Protein AF-A0ABD5QTB0-F1 (afdb_monomer_lite)

Foldseek 3Di:
DPVVVLVVLLLVLLCVVDNAQEEALELVSVLVQLVLQPPVQSLQKEKEWEPVSLVVHLVVLDDDDDPPPPDPDPPDDAPFDFSQSSCVSNPVSHTYTYHHDPDGWMKIFRPVQADPNSHRNDSSGIHIYDHDDDPD

Sequence (136 aa):
MSLFEDVVEAHYQAATYRDHVSGPCEVDTLVEALQEVTPQHRDDAVVILDRQSAATISEHLGDDVHVTVETPHALREHVYLVPKRIEQALGGETMVLTEGSQTRFGLVMDPSCVTYANEVIDPAGVVGISWVVDDE

Radius of gyration: 14.45 Å; chains: 1; bounding box: 35×36×38 Å

Structure (mmCIF, N/CA/C/O backbone):
data_AF-A0ABD5QTB0-F1
#
_entry.id   AF-A0ABD5QTB0-F1
#
loop_
_atom_site.group_PDB
_atom_site.id
_atom_site.type_symbol
_atom_site.label_atom_id
_atom_site.label_alt_id
_atom_site.label_comp_id
_atom_site.label_asym_id
_atom_site.label_entity_id
_atom_site.label_seq_id
_atom_site.pdbx_PDB_ins_code
_atom_site.Cartn_x
_atom_site.Cartn_y
_atom_site.Cartn_z
_atom_site.occupancy
_atom_site.B_iso_or_equiv
_atom_site.auth_seq_id
_atom_site.auth_comp_id
_atom_site.auth_asym_id
_atom_site.auth_atom_id
_atom_site.pdbx_PDB_model_num
ATOM 1 N N . MET A 1 1 ? 21.640 -3.170 6.666 1.00 48.22 1 MET A N 1
ATOM 2 C CA . MET A 1 1 ? 20.435 -2.537 6.122 1.00 48.22 1 MET A CA 1
ATOM 3 C C . MET A 1 1 ? 19.259 -3.250 6.721 1.00 48.22 1 MET A C 1
ATOM 5 O O . MET A 1 1 ? 19.264 -4.47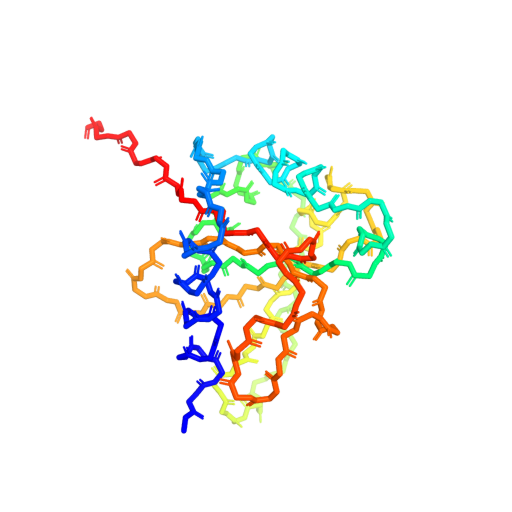9 6.771 1.00 48.22 1 MET A O 1
ATOM 9 N N . SER A 1 2 ? 18.378 -2.471 7.331 1.00 54.97 2 SER A N 1
ATOM 10 C CA . SER A 1 2 ? 17.077 -2.959 7.769 1.00 54.97 2 SER A CA 1
ATOM 11 C C . SER A 1 2 ? 16.150 -2.909 6.562 1.00 54.97 2 SER A C 1
ATOM 13 O O . SER A 1 2 ? 16.232 -1.968 5.779 1.00 54.97 2 SER A O 1
ATOM 15 N N . LEU A 1 3 ? 15.242 -3.874 6.455 1.00 56.22 3 LEU A N 1
ATOM 16 C CA . LEU A 1 3 ? 14.201 -3.884 5.431 1.00 56.22 3 LEU A CA 1
ATOM 17 C C . LEU A 1 3 ? 13.329 -2.604 5.452 1.00 56.22 3 LEU A C 1
ATOM 19 O O . LEU A 1 3 ? 12.693 -2.248 4.467 1.00 56.22 3 LEU A O 1
ATOM 23 N N . PHE A 1 4 ? 13.349 -1.861 6.560 1.00 57.06 4 PHE A N 1
ATOM 24 C CA . PHE A 1 4 ? 12.781 -0.521 6.654 1.00 57.06 4 PHE A CA 1
ATOM 25 C C . PHE A 1 4 ? 13.416 0.483 5.677 1.00 57.06 4 PHE A C 1
ATOM 27 O O . PHE A 1 4 ? 12.696 1.192 4.977 1.00 57.06 4 PHE A O 1
ATOM 34 N N . GLU A 1 5 ? 14.751 0.555 5.634 1.00 62.19 5 GLU A N 1
ATOM 35 C CA . GLU A 1 5 ? 15.467 1.453 4.716 1.00 62.19 5 GLU A CA 1
ATOM 36 C C . GLU A 1 5 ? 15.149 1.066 3.272 1.00 62.19 5 GLU A C 1
ATOM 38 O O . GLU A 1 5 ? 14.920 1.937 2.440 1.00 62.19 5 GLU A O 1
ATOM 43 N N . ASP A 1 6 ? 15.019 -0.238 3.036 1.00 71.00 6 ASP A N 1
ATOM 44 C CA . ASP A 1 6 ? 14.749 -0.835 1.736 1.00 71.00 6 ASP A CA 1
ATOM 45 C C . ASP A 1 6 ? 13.359 -0.465 1.183 1.00 71.00 6 ASP A C 1
ATOM 47 O O . ASP A 1 6 ? 13.222 -0.010 0.046 1.00 71.00 6 ASP A O 1
ATOM 51 N N . VAL A 1 7 ? 12.309 -0.590 2.002 1.00 72.81 7 VAL A N 1
ATOM 52 C CA . VAL A 1 7 ? 10.930 -0.250 1.605 1.00 72.81 7 VAL A CA 1
ATOM 53 C C . VAL A 1 7 ? 10.740 1.260 1.462 1.00 72.81 7 VAL A C 1
ATOM 55 O O . VAL A 1 7 ? 10.065 1.719 0.539 1.00 72.81 7 VAL A O 1
ATOM 58 N N . VAL A 1 8 ? 11.327 2.050 2.362 1.00 75.12 8 VAL A N 1
ATOM 59 C CA . VAL A 1 8 ? 11.252 3.515 2.286 1.00 75.12 8 VAL A CA 1
ATOM 60 C C . VAL A 1 8 ? 12.030 4.031 1.074 1.00 75.12 8 VAL A C 1
ATOM 62 O O . VAL A 1 8 ? 11.574 4.958 0.405 1.00 75.12 8 VAL A O 1
ATOM 65 N N . GLU A 1 9 ? 13.163 3.414 0.736 1.00 80.06 9 GLU A N 1
ATOM 66 C CA . GLU A 1 9 ? 13.893 3.704 -0.497 1.00 80.06 9 GLU A CA 1
ATOM 67 C C . GLU A 1 9 ? 13.049 3.375 -1.729 1.00 80.06 9 GLU A C 1
ATOM 69 O O . GLU A 1 9 ? 12.908 4.239 -2.592 1.00 80.06 9 GLU A O 1
ATOM 74 N N . ALA A 1 10 ? 12.401 2.207 -1.783 1.00 78.88 10 ALA A N 1
ATOM 75 C CA . ALA A 1 10 ? 11.489 1.858 -2.875 1.00 78.88 10 ALA A CA 1
ATOM 76 C C . ALA A 1 10 ? 10.319 2.854 -2.999 1.00 78.88 10 ALA A C 1
ATOM 78 O O . ALA A 1 10 ? 9.958 3.250 -4.108 1.00 78.88 10 ALA A O 1
ATOM 79 N N . HIS A 1 11 ? 9.771 3.324 -1.873 1.00 81.44 11 HIS A N 1
ATOM 80 C CA . HIS A 1 11 ? 8.760 4.383 -1.845 1.00 81.44 11 HIS A CA 1
ATOM 81 C C . HIS A 1 11 ? 9.287 5.693 -2.453 1.00 81.44 11 HIS A C 1
ATOM 83 O O . HIS A 1 11 ? 8.652 6.255 -3.342 1.00 81.44 11 HIS A O 1
ATOM 89 N N . TYR A 1 12 ? 10.467 6.168 -2.049 1.00 83.31 12 TYR A N 1
ATOM 90 C CA . TYR A 1 12 ? 11.057 7.374 -2.643 1.00 83.31 12 TYR A CA 1
ATOM 91 C C . TYR A 1 12 ? 11.448 7.190 -4.114 1.00 83.31 12 TYR A C 1
ATOM 93 O O . TYR A 1 12 ? 11.312 8.125 -4.902 1.00 83.31 12 TYR A O 1
ATOM 101 N N . GLN A 1 13 ? 11.914 6.002 -4.501 1.00 81.44 13 GLN A N 1
ATOM 102 C CA . GLN A 1 13 ? 12.224 5.668 -5.890 1.00 81.44 13 GLN A CA 1
ATOM 103 C C . GLN A 1 13 ? 10.961 5.692 -6.750 1.00 81.44 13 GLN A C 1
ATOM 105 O O . GLN A 1 13 ? 11.002 6.235 -7.852 1.00 81.44 13 GLN A O 1
ATOM 110 N N . ALA A 1 14 ? 9.824 5.201 -6.248 1.00 80.12 14 ALA A N 1
ATOM 111 C CA . ALA A 1 14 ? 8.547 5.261 -6.960 1.00 80.12 14 ALA A CA 1
ATOM 112 C C . ALA A 1 14 ? 8.181 6.703 -7.358 1.00 80.12 14 ALA A C 1
ATOM 114 O O . ALA A 1 14 ? 7.815 6.937 -8.512 1.00 80.12 14 ALA A O 1
ATOM 115 N N . ALA A 1 15 ? 8.407 7.672 -6.457 1.00 81.50 15 ALA A N 1
ATOM 116 C CA . ALA A 1 15 ? 8.191 9.104 -6.701 1.00 81.50 15 ALA A CA 1
ATOM 117 C C . ALA A 1 15 ? 8.966 9.657 -7.912 1.00 81.50 15 ALA A C 1
ATOM 119 O O . ALA A 1 15 ? 8.599 10.682 -8.482 1.00 81.50 15 ALA A O 1
ATOM 120 N N . THR A 1 16 ? 10.074 9.015 -8.298 1.00 83.00 16 THR A N 1
ATOM 121 C CA . THR A 1 16 ? 10.885 9.456 -9.444 1.00 83.00 16 THR A CA 1
ATOM 122 C C . THR A 1 16 ? 10.269 9.074 -10.790 1.00 83.00 16 THR A C 1
ATOM 124 O O . THR A 1 16 ? 10.570 9.708 -11.803 1.00 83.00 16 THR A O 1
ATOM 127 N N . TYR A 1 17 ? 9.396 8.065 -10.803 1.00 80.06 17 TYR A N 1
ATOM 128 C CA . TYR A 1 17 ? 8.754 7.544 -12.008 1.00 80.06 17 TYR A CA 1
ATOM 129 C C . TYR A 1 17 ? 7.293 7.980 -12.128 1.00 80.06 17 TYR A C 1
ATOM 131 O O . TYR A 1 17 ? 6.789 8.124 -13.244 1.00 80.06 17 TYR A O 1
ATOM 139 N N . ARG A 1 18 ? 6.613 8.189 -10.995 1.00 82.00 18 ARG A N 1
ATOM 140 C CA . ARG A 1 18 ? 5.210 8.601 -10.924 1.00 82.00 18 ARG A CA 1
ATOM 141 C C . ARG A 1 18 ? 4.954 9.400 -9.652 1.00 82.00 18 ARG A C 1
ATOM 143 O O . ARG A 1 18 ? 5.522 9.093 -8.610 1.00 82.00 18 ARG A O 1
ATOM 150 N N . ASP A 1 19 ? 4.041 10.363 -9.728 1.00 85.56 19 ASP A N 1
ATOM 151 C CA . ASP A 1 19 ? 3.522 11.015 -8.528 1.00 85.56 19 ASP A CA 1
ATOM 152 C C . ASP A 1 19 ? 2.851 9.987 -7.606 1.00 85.56 19 ASP A C 1
ATOM 154 O O . ASP A 1 19 ? 2.190 9.047 -8.060 1.00 85.56 19 ASP A O 1
ATOM 158 N N . HIS A 1 20 ? 3.021 10.174 -6.300 1.00 88.75 20 HIS A N 1
ATOM 159 C CA . HIS A 1 20 ? 2.335 9.355 -5.311 1.00 88.75 20 HIS A CA 1
ATOM 160 C C . HIS A 1 20 ? 0.832 9.588 -5.350 1.00 88.75 20 HIS A C 1
ATOM 162 O O . HIS A 1 20 ? 0.365 10.726 -5.475 1.00 88.75 20 HIS A O 1
ATOM 168 N N . VAL A 1 21 ? 0.080 8.517 -5.108 1.00 89.75 21 VAL A N 1
ATOM 169 C CA . VAL A 1 21 ? -1.325 8.664 -4.735 1.00 89.75 21 VAL A CA 1
ATOM 170 C C . VAL A 1 21 ? -1.369 9.383 -3.394 1.00 89.75 21 VAL A C 1
ATOM 172 O O . VAL A 1 21 ? -0.692 9.000 -2.438 1.00 89.75 21 VAL A O 1
ATOM 175 N N . SER A 1 22 ? -2.113 10.483 -3.351 1.00 90.38 22 SER A N 1
ATOM 176 C CA . SER A 1 22 ? -2.171 11.367 -2.193 1.00 90.38 22 SER A CA 1
ATOM 177 C C . SER A 1 22 ? -3.610 11.509 -1.731 1.00 90.38 22 SER A C 1
ATOM 179 O O . SER A 1 22 ? -4.478 11.873 -2.519 1.00 90.38 22 SER A O 1
ATOM 181 N N . GLY A 1 23 ? -3.858 11.251 -0.452 1.00 88.94 23 GLY A N 1
ATOM 182 C CA . GLY A 1 23 ? -5.203 11.285 0.111 1.00 88.94 23 GLY A CA 1
ATOM 183 C C . GLY A 1 23 ? -5.204 11.131 1.630 1.00 88.94 23 GLY A C 1
ATOM 184 O O . GLY A 1 23 ? -4.133 10.982 2.234 1.00 88.94 23 GLY A O 1
ATOM 185 N N . PRO A 1 24 ? -6.388 11.178 2.263 1.00 88.25 24 PRO A N 1
ATOM 186 C CA . PRO A 1 24 ? -6.515 10.920 3.690 1.00 88.25 24 PRO A CA 1
ATOM 187 C C . PRO A 1 24 ? -6.065 9.490 4.017 1.00 88.25 24 PRO A C 1
ATOM 189 O O . PRO A 1 24 ? -6.022 8.609 3.151 1.00 88.25 24 PRO A O 1
ATOM 192 N N . CYS A 1 25 ? -5.704 9.261 5.280 1.00 87.00 25 CYS A N 1
ATOM 193 C CA . CYS A 1 25 ? -5.258 7.959 5.777 1.00 87.00 25 CYS A CA 1
ATOM 194 C C . CYS A 1 25 ? -6.444 6.991 5.947 1.00 87.00 25 CYS A C 1
ATOM 196 O O . CYS A 1 25 ? -6.845 6.656 7.061 1.00 87.00 25 CYS A O 1
ATOM 198 N N . GLU A 1 26 ? -7.016 6.576 4.817 1.00 87.38 26 GLU A N 1
ATOM 199 C CA . GLU A 1 26 ? -8.254 5.804 4.706 1.00 87.38 26 GLU A CA 1
ATOM 200 C C . GLU A 1 26 ? -8.119 4.664 3.684 1.00 87.38 26 GLU A C 1
ATOM 202 O O . GLU A 1 26 ? -7.212 4.647 2.847 1.00 87.38 26 GLU A O 1
ATOM 207 N N . VAL A 1 27 ? -9.045 3.699 3.746 1.00 85.00 27 VAL A N 1
ATOM 208 C CA . VAL A 1 27 ? -9.059 2.543 2.833 1.00 85.00 27 VAL A CA 1
ATOM 209 C C . VAL A 1 27 ? -9.254 2.961 1.379 1.00 85.00 27 VAL A C 1
ATOM 211 O O . VAL A 1 27 ? -8.637 2.367 0.501 1.00 85.00 27 VAL A O 1
ATOM 214 N N . ASP A 1 28 ? -10.054 3.988 1.109 1.00 86.12 28 ASP A N 1
ATOM 215 C CA . ASP A 1 28 ? -10.339 4.412 -0.265 1.00 86.12 28 ASP A CA 1
ATOM 216 C C . ASP A 1 28 ? -9.062 4.860 -0.997 1.00 86.12 28 ASP A C 1
ATOM 218 O O . ASP A 1 28 ? -8.837 4.470 -2.142 1.00 86.12 28 ASP A O 1
ATOM 222 N N . THR A 1 29 ? -8.158 5.557 -0.302 1.00 88.25 29 THR A N 1
ATOM 223 C CA . THR A 1 29 ? -6.835 5.933 -0.827 1.00 88.25 29 THR A CA 1
ATOM 224 C C . THR A 1 29 ? -5.961 4.705 -1.125 1.00 88.25 29 THR A C 1
ATOM 226 O O . THR A 1 29 ? -5.206 4.694 -2.098 1.00 88.25 29 THR A O 1
ATOM 229 N N . LEU A 1 30 ? -6.060 3.636 -0.321 1.00 86.69 30 LEU A N 1
ATOM 230 C CA . LEU A 1 30 ? -5.361 2.369 -0.591 1.00 86.69 30 LEU A CA 1
ATOM 231 C C . LEU A 1 30 ? -5.912 1.678 -1.840 1.00 86.69 30 LEU A C 1
ATOM 233 O O . LEU A 1 30 ? -5.145 1.149 -2.645 1.00 86.69 30 LEU A O 1
ATOM 237 N N . VAL A 1 31 ? -7.237 1.681 -2.001 1.00 87.19 31 VAL A N 1
ATOM 238 C CA . VAL A 1 31 ? -7.906 1.119 -3.179 1.00 87.19 31 VAL A CA 1
ATOM 239 C C . VAL A 1 31 ? -7.496 1.883 -4.435 1.00 87.19 31 VAL A C 1
ATOM 241 O O . VAL A 1 31 ? -7.195 1.253 -5.448 1.00 87.19 31 VAL A O 1
ATOM 244 N N . GLU A 1 32 ? -7.429 3.213 -4.371 1.00 89.19 32 GLU A N 1
ATOM 245 C CA . GLU A 1 32 ? -6.937 4.050 -5.469 1.00 89.19 32 GLU A CA 1
ATOM 246 C C . GLU A 1 32 ? -5.492 3.687 -5.838 1.00 89.19 32 GLU A C 1
ATOM 248 O O . GLU A 1 32 ? -5.203 3.392 -6.997 1.00 89.19 32 GLU A O 1
ATOM 253 N N . ALA A 1 33 ? -4.597 3.584 -4.853 1.00 88.00 33 ALA A N 1
ATOM 254 C CA . ALA A 1 33 ? -3.209 3.190 -5.091 1.00 88.00 33 ALA A CA 1
ATOM 255 C C . ALA A 1 33 ? -3.074 1.795 -5.725 1.00 88.00 33 ALA A C 1
ATOM 257 O O . ALA A 1 33 ? -2.275 1.602 -6.643 1.00 88.00 33 ALA A O 1
ATOM 258 N N . LEU A 1 34 ? -3.891 0.829 -5.298 1.00 86.50 34 LEU A N 1
ATOM 259 C CA . LEU A 1 34 ? -3.930 -0.513 -5.887 1.00 86.50 34 LEU A CA 1
ATOM 260 C C . LEU A 1 34 ? -4.466 -0.505 -7.330 1.00 86.50 34 LEU A C 1
ATOM 262 O O . LEU A 1 34 ? -4.053 -1.313 -8.166 1.00 86.50 34 LEU A O 1
ATOM 266 N N . GLN A 1 35 ? -5.378 0.413 -7.649 1.00 88.94 35 GLN A N 1
ATOM 267 C CA . GLN A 1 35 ? -5.902 0.584 -9.003 1.00 88.94 35 GLN A CA 1
ATOM 268 C C . GLN A 1 35 ? -4.891 1.228 -9.956 1.00 88.94 35 GLN A C 1
ATOM 270 O O . GLN A 1 35 ? -4.920 0.926 -11.151 1.00 88.94 35 GLN A O 1
ATOM 275 N N . GLU A 1 36 ? -3.972 2.043 -9.441 1.00 89.06 36 GLU A N 1
ATOM 276 C CA . GLU A 1 36 ? -2.898 2.650 -10.231 1.00 89.06 36 GLU A CA 1
ATOM 277 C C . GLU A 1 36 ? -1.818 1.640 -10.656 1.00 89.06 36 GLU A C 1
ATOM 279 O O . GLU A 1 36 ? -1.119 1.875 -11.650 1.00 89.06 36 GLU A O 1
ATOM 284 N N . VAL A 1 37 ? -1.710 0.503 -9.958 1.00 86.12 37 VAL A N 1
ATOM 285 C CA . VAL A 1 37 ? -0.913 -0.650 -10.399 1.00 86.12 37 VAL A CA 1
ATOM 286 C C . VAL A 1 37 ? -1.572 -1.283 -11.625 1.00 86.12 37 VAL A C 1
ATOM 288 O O . VAL A 1 37 ? -2.794 -1.492 -11.675 1.00 86.12 37 VAL A O 1
ATOM 291 N N . THR A 1 38 ? -0.763 -1.596 -12.641 1.00 84.50 38 THR A N 1
ATOM 292 C CA . THR A 1 38 ? -1.290 -2.223 -13.860 1.00 84.50 38 THR A CA 1
ATOM 293 C C . THR A 1 38 ? -1.919 -3.587 -13.556 1.00 84.50 38 THR A C 1
ATOM 295 O O . THR A 1 38 ? -1.454 -4.295 -12.664 1.00 84.50 38 THR A O 1
ATOM 298 N N . PRO A 1 39 ? -2.955 -4.009 -14.308 1.00 83.62 39 PRO A N 1
ATOM 299 C CA . PRO A 1 39 ? -3.665 -5.257 -14.023 1.00 83.62 39 PRO A CA 1
ATOM 300 C C . PRO A 1 39 ? -2.768 -6.497 -13.950 1.00 83.62 39 PRO A C 1
ATOM 302 O O . PRO A 1 39 ? -3.095 -7.427 -13.233 1.00 83.62 39 PRO A O 1
ATOM 305 N N . GLN A 1 40 ? -1.640 -6.502 -14.670 1.00 85.69 40 GLN A N 1
ATOM 306 C CA . GLN A 1 40 ? -0.681 -7.607 -14.659 1.00 85.69 40 GLN A CA 1
ATOM 307 C C . GLN A 1 40 ? 0.034 -7.780 -13.309 1.00 85.69 40 GLN A C 1
ATOM 309 O O . GLN A 1 40 ? 0.392 -8.900 -12.973 1.00 85.69 40 GLN A O 1
ATOM 314 N N . HIS A 1 41 ? 0.236 -6.693 -12.562 1.00 85.38 41 HIS A N 1
ATOM 315 C CA . HIS A 1 41 ? 0.964 -6.677 -11.288 1.00 85.38 41 HIS A CA 1
ATOM 316 C C . HIS A 1 41 ? 0.035 -6.626 -10.072 1.00 85.38 41 HIS A C 1
ATOM 318 O O . HIS A 1 41 ? 0.467 -6.835 -8.945 1.00 85.38 41 HIS A O 1
ATOM 324 N N . ARG A 1 42 ? -1.250 -6.323 -10.283 1.00 80.38 42 ARG A N 1
ATOM 325 C CA . ARG A 1 42 ? -2.213 -6.107 -9.201 1.00 80.38 42 ARG A CA 1
ATOM 326 C C . ARG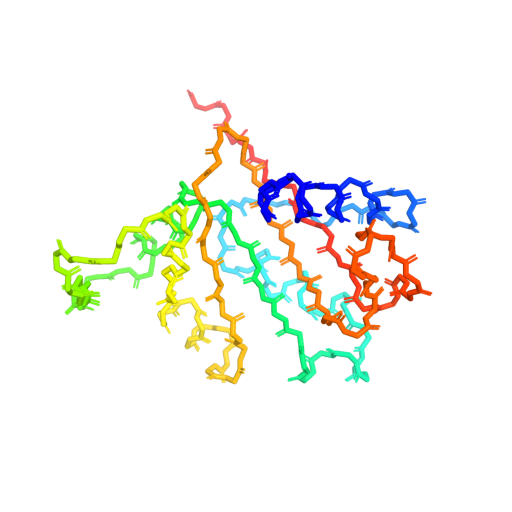 A 1 42 ? -2.495 -7.370 -8.387 1.00 80.38 42 ARG A C 1
ATOM 328 O O . ARG A 1 42 ? -2.658 -7.262 -7.179 1.00 80.38 42 ARG A O 1
ATOM 335 N N . ASP A 1 43 ? -2.546 -8.528 -9.039 1.00 78.25 43 ASP A N 1
ATOM 336 C CA . ASP A 1 43 ? -2.887 -9.801 -8.387 1.00 78.25 43 ASP A CA 1
ATOM 337 C C . ASP A 1 43 ? -1.790 -10.268 -7.410 1.00 78.25 43 ASP A C 1
ATOM 339 O O . ASP A 1 43 ? -2.086 -10.928 -6.417 1.00 78.25 43 ASP A O 1
ATOM 343 N N . ASP A 1 44 ? -0.537 -9.876 -7.662 1.00 80.25 44 ASP A N 1
ATOM 344 C CA . ASP A 1 44 ? 0.630 -10.183 -6.825 1.00 80.25 44 ASP A CA 1
ATOM 345 C C . ASP A 1 44 ? 1.069 -8.981 -5.961 1.00 80.25 44 ASP A C 1
ATOM 347 O O . ASP A 1 44 ? 2.102 -9.023 -5.283 1.00 80.25 44 ASP A O 1
ATOM 351 N N . ALA A 1 45 ? 0.297 -7.888 -5.979 1.00 80.75 45 ALA A N 1
ATOM 352 C CA . ALA A 1 45 ? 0.643 -6.666 -5.274 1.00 80.75 45 ALA A CA 1
ATOM 353 C C . ALA A 1 45 ? 0.501 -6.828 -3.755 1.00 80.75 45 ALA A C 1
ATOM 355 O O . ALA A 1 45 ? -0.508 -7.296 -3.222 1.00 80.75 45 ALA A O 1
ATOM 356 N N . VAL A 1 46 ? 1.516 -6.350 -3.046 1.00 83.50 46 VAL A N 1
ATOM 357 C CA . VAL A 1 46 ? 1.555 -6.245 -1.591 1.00 83.50 46 VAL A CA 1
ATOM 358 C C . VAL A 1 46 ? 1.403 -4.781 -1.205 1.00 83.50 46 VAL A C 1
ATOM 360 O O . VAL A 1 46 ? 2.000 -3.892 -1.814 1.00 83.50 46 VAL A O 1
ATOM 363 N N . VAL A 1 47 ? 0.621 -4.525 -0.163 1.00 83.56 47 VAL A N 1
ATOM 364 C CA . VAL A 1 47 ? 0.452 -3.196 0.424 1.00 83.56 47 VAL A CA 1
ATOM 365 C C . VAL A 1 47 ? 1.291 -3.115 1.691 1.00 83.56 47 VAL A C 1
ATOM 367 O O . VAL A 1 47 ? 1.115 -3.907 2.609 1.00 83.56 47 VAL A O 1
ATOM 370 N N . ILE A 1 48 ? 2.191 -2.145 1.773 1.00 84.69 48 ILE A N 1
ATOM 371 C CA . ILE A 1 48 ? 3.051 -1.914 2.931 1.00 84.69 48 ILE A CA 1
ATOM 372 C C . ILE A 1 48 ? 2.726 -0.545 3.517 1.00 84.69 48 ILE A C 1
ATOM 374 O O . ILE A 1 48 ? 2.710 0.458 2.807 1.00 84.69 48 ILE A O 1
ATOM 378 N N . LEU A 1 49 ? 2.459 -0.504 4.819 1.00 81.94 49 LEU A N 1
ATOM 379 C CA . LEU A 1 49 ? 2.044 0.694 5.545 1.00 81.94 49 LEU A CA 1
ATOM 380 C C . LEU A 1 49 ? 2.954 0.937 6.738 1.00 81.94 49 LEU A C 1
ATOM 382 O O . LEU A 1 49 ? 3.397 -0.009 7.392 1.00 81.94 49 LEU A O 1
ATOM 386 N N . ASP A 1 50 ? 3.159 2.196 7.114 1.00 82.69 50 ASP A N 1
ATOM 387 C CA . ASP A 1 50 ? 3.656 2.456 8.458 1.00 82.69 50 ASP A CA 1
ATOM 388 C C . ASP A 1 50 ? 2.617 2.047 9.519 1.00 82.69 50 ASP A C 1
ATOM 390 O O . ASP A 1 50 ? 1.399 2.071 9.310 1.00 82.69 50 ASP A O 1
ATOM 394 N N . ARG A 1 51 ? 3.113 1.674 10.697 1.00 77.25 51 ARG A N 1
ATOM 395 C CA . ARG A 1 51 ? 2.298 1.164 11.800 1.00 77.25 51 ARG A CA 1
ATOM 396 C C . ARG A 1 51 ? 1.254 2.164 12.288 1.00 77.25 51 ARG A C 1
ATOM 398 O O . ARG A 1 51 ? 0.203 1.731 12.755 1.00 77.25 51 ARG A O 1
ATOM 405 N N . GLN A 1 52 ? 1.532 3.466 12.220 1.00 81.25 52 GLN A N 1
ATOM 406 C CA . GLN A 1 52 ? 0.583 4.480 12.665 1.00 81.25 52 GLN A CA 1
ATOM 407 C C . GLN A 1 52 ? -0.569 4.600 11.666 1.00 81.25 52 GLN A C 1
ATOM 409 O O . GLN A 1 52 ? -1.720 4.560 12.083 1.00 81.25 52 GLN A O 1
ATOM 414 N N . SER A 1 53 ? -0.278 4.662 10.368 1.00 82.94 53 SER A N 1
ATOM 415 C CA . SER A 1 53 ? -1.296 4.691 9.313 1.00 82.94 53 SER A CA 1
ATOM 416 C C . SER A 1 53 ? -2.154 3.429 9.318 1.00 82.94 53 SER A C 1
ATOM 418 O O . SER A 1 53 ? -3.380 3.508 9.288 1.00 82.94 53 SER A O 1
ATOM 420 N N . ALA A 1 54 ? -1.536 2.255 9.465 1.00 80.56 54 ALA A N 1
ATOM 421 C CA . ALA A 1 54 ? -2.274 1.002 9.584 1.00 80.56 54 ALA A CA 1
ATOM 422 C C . ALA A 1 54 ? -3.191 0.963 10.819 1.00 80.56 54 ALA A C 1
ATOM 424 O O . ALA A 1 54 ? -4.302 0.434 10.735 1.00 80.56 54 ALA A O 1
ATOM 425 N N . ALA A 1 55 ? -2.752 1.519 11.956 1.00 80.00 55 ALA A N 1
ATOM 426 C CA . ALA A 1 55 ? -3.579 1.635 13.156 1.00 80.00 55 ALA A CA 1
ATOM 427 C C . ALA A 1 55 ? -4.767 2.577 12.926 1.00 80.00 55 ALA A C 1
ATOM 429 O O . ALA A 1 55 ? -5.899 2.172 13.175 1.00 80.00 55 ALA A O 1
ATOM 430 N N . THR A 1 56 ? -4.525 3.766 12.366 1.00 83.69 56 THR A N 1
ATOM 431 C CA . THR A 1 56 ? -5.572 4.734 12.010 1.00 83.69 56 THR A CA 1
ATOM 432 C C . THR A 1 56 ? -6.632 4.090 11.123 1.00 83.69 56 THR A C 1
ATOM 434 O O . THR A 1 56 ? -7.809 4.082 11.472 1.00 83.69 56 THR A O 1
ATOM 437 N N . ILE A 1 57 ? -6.232 3.478 10.007 1.00 83.75 57 ILE A N 1
ATOM 438 C CA . ILE A 1 57 ? -7.164 2.831 9.074 1.00 83.75 57 ILE A CA 1
ATOM 439 C C . ILE A 1 57 ? -7.928 1.690 9.767 1.00 83.75 57 ILE A C 1
ATOM 441 O O . ILE A 1 57 ? -9.134 1.537 9.583 1.00 83.75 57 ILE A O 1
ATOM 445 N N . SER A 1 58 ? -7.249 0.904 10.609 1.00 78.56 58 SER A N 1
ATOM 446 C CA . SER A 1 58 ? -7.879 -0.201 11.343 1.00 78.56 58 SER A CA 1
ATOM 447 C C . SER A 1 58 ? -8.924 0.264 12.359 1.00 78.56 58 SER A C 1
ATOM 449 O O . SER A 1 58 ? -9.914 -0.444 12.556 1.00 78.56 58 SER A O 1
ATOM 451 N N . GLU A 1 59 ? -8.716 1.415 13.003 1.00 79.50 59 GLU A N 1
ATOM 452 C CA . GLU A 1 59 ? -9.687 2.036 13.913 1.00 79.50 59 GLU A CA 1
ATOM 453 C C . GLU A 1 59 ? -10.940 2.495 13.158 1.00 79.50 59 GLU A C 1
ATOM 455 O O . GLU A 1 59 ? -12.054 2.205 13.597 1.00 79.50 59 GLU A O 1
ATOM 460 N N . HIS A 1 60 ? -10.773 3.115 11.984 1.00 77.94 60 HIS A N 1
ATOM 461 C CA . HIS A 1 60 ? -11.892 3.551 11.136 1.00 77.94 60 HIS A CA 1
ATOM 462 C C . HIS A 1 60 ? -12.767 2.382 10.656 1.00 77.94 60 HIS A C 1
ATOM 464 O O . HIS A 1 60 ? -13.965 2.554 10.438 1.00 77.94 60 HIS A O 1
ATOM 470 N N . LEU A 1 61 ? -12.196 1.178 10.541 1.00 75.94 61 LEU A N 1
ATOM 471 C CA . LEU A 1 61 ? -12.918 -0.037 10.153 1.00 75.94 61 LEU A CA 1
ATOM 472 C C . LEU A 1 61 ? -13.742 -0.692 11.292 1.00 75.94 61 LEU A C 1
ATOM 474 O O . LEU A 1 61 ? -14.536 -1.586 11.002 1.00 75.94 61 LEU A O 1
ATOM 478 N N . GLY A 1 62 ? -13.619 -0.260 12.558 1.00 63.44 62 GLY A N 1
ATOM 479 C CA . GLY A 1 62 ? -14.484 -0.689 13.682 1.00 63.44 62 GLY A CA 1
ATOM 480 C C . GLY A 1 62 ? -14.068 -1.952 14.477 1.00 63.44 62 GLY A C 1
ATOM 481 O O . GLY A 1 62 ? -13.106 -2.640 14.146 1.00 63.44 62 GLY A O 1
ATOM 482 N N . ASP A 1 63 ? -14.779 -2.241 15.582 1.00 47.47 63 ASP A N 1
ATOM 483 C CA . ASP A 1 63 ? -14.446 -3.212 16.655 1.00 47.47 63 ASP A CA 1
ATOM 484 C C . ASP A 1 63 ? -14.922 -4.668 16.407 1.00 47.47 63 ASP A C 1
ATOM 486 O O . ASP A 1 63 ? -15.987 -5.073 16.862 1.00 47.47 63 ASP A O 1
ATOM 490 N N . ASP A 1 64 ? -14.096 -5.512 15.784 1.00 39.00 64 ASP A N 1
ATOM 491 C CA . ASP A 1 64 ? -14.171 -6.977 15.974 1.00 39.00 64 ASP A CA 1
ATOM 492 C C . ASP A 1 64 ? -12.756 -7.560 16.145 1.00 39.00 64 ASP A C 1
ATOM 494 O O . ASP A 1 64 ? -12.015 -7.821 15.191 1.00 39.00 64 ASP A O 1
ATOM 498 N N . VAL A 1 65 ? -12.290 -7.557 17.396 1.00 32.91 65 VAL A N 1
ATOM 499 C CA . VAL A 1 65 ? -10.897 -7.762 17.836 1.00 32.91 65 VAL A CA 1
ATOM 500 C C . VAL A 1 65 ? -10.369 -9.146 17.460 1.00 32.91 65 VAL A C 1
ATOM 502 O O . VAL A 1 65 ? -10.962 -10.128 17.883 1.00 32.91 65 VAL A O 1
ATOM 505 N N . HIS A 1 66 ? -9.193 -9.223 16.819 1.00 30.66 66 HIS A N 1
ATOM 506 C CA . HIS A 1 66 ? -8.172 -10.262 17.054 1.00 30.66 66 HIS A CA 1
ATOM 507 C C . HIS A 1 66 ? -6.781 -9.706 16.700 1.00 30.66 66 HIS A C 1
ATOM 509 O O . HIS A 1 66 ? -6.322 -9.788 15.564 1.00 30.66 66 HIS A O 1
ATOM 515 N N . VAL A 1 67 ? -6.090 -9.140 17.694 1.00 33.53 67 VAL A N 1
ATOM 516 C CA . VAL A 1 67 ? -4.632 -8.991 17.635 1.00 33.53 67 VAL A CA 1
ATOM 517 C C . VAL A 1 67 ? -4.048 -10.319 18.103 1.00 33.53 67 VAL A C 1
ATOM 519 O O . VAL A 1 67 ? -3.898 -10.556 19.301 1.00 33.53 67 VAL A O 1
ATOM 522 N N . THR A 1 68 ? -3.735 -11.216 17.172 1.00 30.27 68 THR A N 1
ATOM 523 C CA . THR A 1 68 ? -2.857 -12.352 17.471 1.00 30.27 68 THR A CA 1
ATOM 524 C C . THR A 1 68 ? -1.438 -11.820 17.646 1.00 30.27 68 THR A C 1
ATOM 526 O O . THR A 1 68 ? -0.661 -11.746 16.700 1.00 30.27 68 THR A O 1
ATOM 529 N N . VAL A 1 69 ? -1.096 -11.427 18.876 1.00 37.44 69 VAL A N 1
ATOM 530 C CA . VAL A 1 69 ? 0.303 -11.405 19.316 1.00 37.44 69 VAL A CA 1
ATOM 531 C C . VAL A 1 69 ? 0.708 -12.861 19.518 1.00 37.44 69 VAL A C 1
ATOM 533 O O . VAL A 1 69 ? 0.618 -13.393 20.625 1.00 37.44 69 VAL A O 1
ATOM 536 N N . GLU A 1 70 ? 1.105 -13.542 18.446 1.00 33.53 70 GLU A N 1
ATOM 537 C CA . GLU A 1 70 ? 1.727 -14.852 18.592 1.00 33.53 70 GLU A CA 1
ATOM 538 C C . GLU A 1 70 ? 3.227 -14.701 18.872 1.00 33.53 70 GLU A C 1
ATOM 540 O O . GLU A 1 70 ? 4.033 -14.327 18.025 1.00 33.53 70 GLU A O 1
ATOM 545 N N . THR A 1 71 ? 3.576 -15.134 20.086 1.00 33.53 71 THR A N 1
ATOM 546 C CA . THR A 1 71 ? 4.885 -15.579 20.596 1.00 33.53 71 THR A CA 1
ATOM 547 C C . THR A 1 71 ? 5.846 -14.535 21.206 1.00 33.53 71 THR A C 1
ATOM 549 O O . THR A 1 71 ? 6.420 -13.716 20.494 1.00 33.53 71 THR A O 1
ATOM 552 N N . PRO A 1 72 ? 6.178 -14.640 22.518 1.00 36.78 72 PRO A N 1
ATOM 553 C CA . PRO A 1 72 ? 7.108 -13.732 23.205 1.00 36.78 72 PRO A CA 1
ATOM 554 C C . PRO A 1 72 ? 8.608 -13.952 22.904 1.00 36.78 72 PRO A C 1
ATOM 556 O O . PRO A 1 72 ? 9.443 -13.510 23.686 1.00 36.78 72 PRO A O 1
ATOM 559 N N . HIS A 1 73 ? 8.985 -14.681 21.848 1.00 33.78 73 HIS A N 1
ATOM 560 C CA . HIS A 1 73 ? 10.376 -15.145 21.665 1.00 33.78 73 HIS A CA 1
ATOM 561 C C . HIS A 1 73 ? 10.958 -14.957 20.252 1.00 33.78 73 HIS A C 1
ATOM 563 O O . HIS A 1 73 ? 12.055 -15.445 19.981 1.00 33.78 73 HIS A O 1
ATOM 569 N N . ALA A 1 74 ? 10.297 -14.214 19.359 1.00 36.03 74 ALA A N 1
ATOM 570 C CA . ALA A 1 74 ? 10.906 -13.822 18.087 1.00 36.03 74 ALA A CA 1
ATOM 571 C C . ALA A 1 74 ? 11.848 -12.624 18.308 1.00 36.03 74 ALA A C 1
ATOM 573 O O . ALA A 1 74 ? 11.457 -11.459 18.265 1.00 36.03 74 ALA A O 1
ATOM 574 N N . LEU A 1 75 ? 13.107 -12.924 18.618 1.00 32.78 75 LEU A N 1
ATOM 575 C CA . LEU A 1 75 ? 14.186 -11.945 18.647 1.00 32.78 75 LEU A CA 1
ATOM 576 C C . LEU A 1 75 ? 14.459 -11.431 17.221 1.00 32.78 75 LEU A C 1
ATOM 578 O O . LEU A 1 75 ? 14.920 -12.197 16.379 1.00 32.78 75 LEU A O 1
ATOM 582 N N . ARG A 1 76 ? 14.281 -10.110 17.061 1.00 31.12 76 ARG A N 1
ATOM 583 C CA . ARG A 1 76 ? 14.764 -9.192 16.001 1.00 31.12 76 ARG A CA 1
ATOM 584 C C . ARG A 1 76 ? 13.768 -8.775 14.899 1.00 31.12 76 ARG A C 1
ATOM 586 O O . ARG A 1 76 ? 13.726 -9.311 13.802 1.00 31.12 76 ARG A O 1
ATOM 593 N N . GLU A 1 77 ? 13.049 -7.711 15.259 1.00 35.62 77 GLU A N 1
ATOM 594 C CA . GLU A 1 77 ? 12.907 -6.428 14.539 1.00 35.62 77 GLU A CA 1
ATOM 595 C C . GLU A 1 77 ? 11.912 -6.221 13.402 1.00 35.62 77 GLU A C 1
ATOM 597 O O . GLU A 1 77 ? 11.588 -5.063 13.192 1.00 35.62 77 GLU A O 1
ATOM 602 N N . HIS A 1 78 ? 11.296 -7.228 12.787 1.00 40.41 78 HIS A N 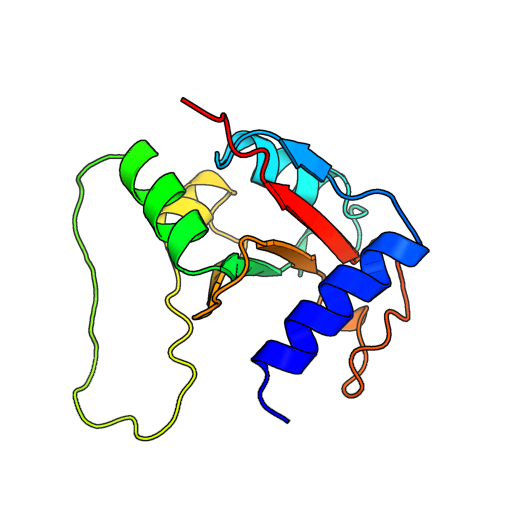1
ATOM 603 C CA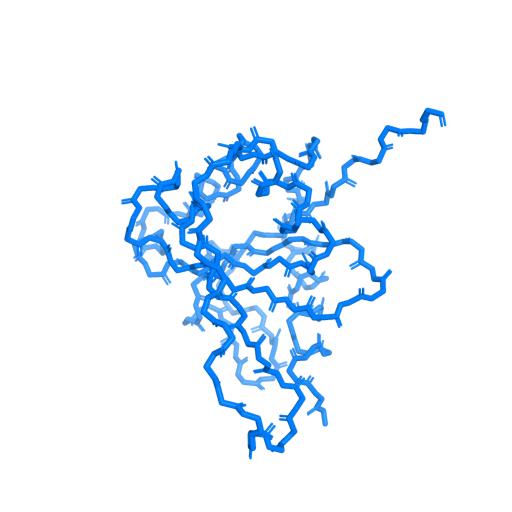 . HIS A 1 78 ? 10.255 -6.943 11.783 1.00 40.41 78 HIS A CA 1
ATOM 604 C C . HIS A 1 78 ? 9.086 -7.915 11.922 1.00 40.41 78 HIS A C 1
ATOM 606 O O . HIS A 1 78 ? 8.939 -8.881 11.177 1.00 40.41 78 HIS A O 1
ATOM 612 N N . VAL A 1 79 ? 8.263 -7.694 12.952 1.00 37.84 79 VAL A N 1
ATOM 613 C CA . VAL A 1 79 ? 6.940 -8.321 13.016 1.00 37.84 79 VAL A CA 1
ATOM 614 C C . VAL A 1 79 ? 6.068 -7.570 12.023 1.00 37.84 79 VAL A C 1
ATOM 616 O O . VAL A 1 79 ? 5.458 -6.562 12.377 1.00 37.84 79 VAL A O 1
ATOM 619 N N . TYR A 1 80 ? 6.035 -8.061 10.788 1.00 49.25 80 TYR A N 1
ATOM 620 C CA . TYR A 1 80 ? 5.013 -7.691 9.825 1.00 49.25 80 TYR A CA 1
ATOM 621 C C . TYR A 1 80 ? 3.662 -8.081 10.412 1.00 49.25 80 TYR A C 1
ATOM 623 O O . TYR A 1 80 ? 3.276 -9.253 10.417 1.00 49.25 80 TYR A O 1
ATOM 631 N N . LEU A 1 81 ? 2.962 -7.115 11.000 1.00 54.09 81 LEU A N 1
ATOM 632 C CA . LEU A 1 81 ? 1.578 -7.347 11.369 1.00 54.09 81 LEU A CA 1
ATOM 633 C C . LEU A 1 81 ? 0.808 -7.396 10.061 1.00 54.09 81 LEU A C 1
ATOM 635 O O . LEU A 1 81 ? 0.949 -6.505 9.230 1.00 54.09 81 LEU A O 1
ATOM 639 N N . VAL A 1 82 ? 0.033 -8.457 9.897 1.00 61.88 82 VAL A N 1
ATOM 640 C CA . VAL A 1 82 ? -0.891 -8.612 8.783 1.00 61.88 82 VAL A CA 1
ATOM 641 C C . VAL A 1 82 ? -2.224 -8.014 9.234 1.00 61.88 82 VAL A C 1
ATOM 643 O O . VAL A 1 82 ? -2.916 -8.634 10.055 1.00 61.88 82 VAL A O 1
ATOM 646 N N . PRO A 1 83 ? -2.601 -6.797 8.798 1.00 68.00 83 PRO A N 1
ATOM 647 C CA . PRO A 1 83 ? -3.848 -6.173 9.191 1.00 68.00 83 PRO A CA 1
ATOM 648 C C . PRO A 1 83 ? -4.981 -6.761 8.343 1.00 68.00 83 PRO A C 1
ATOM 650 O O . PRO A 1 83 ? -5.487 -6.132 7.417 1.00 68.00 83 PRO A O 1
ATOM 653 N N . LYS A 1 84 ? -5.416 -7.976 8.701 1.00 70.94 84 LYS A N 1
ATOM 654 C CA . LYS A 1 84 ? -6.446 -8.759 7.989 1.00 70.94 84 LYS A CA 1
ATOM 655 C C . LYS A 1 84 ? -7.721 -7.987 7.641 1.00 70.94 84 LYS A C 1
ATOM 657 O O . LYS A 1 84 ? -8.396 -8.328 6.681 1.00 70.94 84 LYS A O 1
ATOM 662 N N . ARG A 1 85 ? -8.084 -6.969 8.426 1.00 74.25 85 ARG A N 1
ATOM 663 C CA . ARG A 1 85 ? -9.257 -6.123 8.147 1.00 74.25 85 ARG A CA 1
ATOM 664 C C . ARG A 1 85 ? -9.053 -5.241 6.925 1.00 74.25 85 ARG A C 1
ATOM 666 O O . ARG A 1 85 ? -9.963 -5.101 6.120 1.00 74.25 85 ARG A O 1
ATOM 673 N N . ILE A 1 86 ? -7.859 -4.670 6.802 1.00 76.62 86 ILE A N 1
ATOM 674 C CA . ILE A 1 86 ? -7.477 -3.892 5.630 1.00 76.62 86 ILE A CA 1
ATOM 675 C C . ILE A 1 86 ? -7.432 -4.836 4.430 1.00 76.62 86 ILE A C 1
ATOM 677 O O . ILE A 1 86 ? -8.035 -4.525 3.416 1.00 76.62 86 ILE A O 1
ATOM 681 N N . GLU A 1 87 ? -6.850 -6.034 4.572 1.00 77.69 87 GLU A N 1
ATOM 682 C CA . GLU A 1 87 ? -6.874 -7.051 3.506 1.00 77.69 87 GLU A CA 1
ATOM 683 C C . GLU A 1 87 ? -8.303 -7.364 3.058 1.00 77.69 87 GLU A C 1
ATOM 685 O O . GLU A 1 87 ? -8.608 -7.277 1.875 1.00 77.69 87 GLU A O 1
ATOM 690 N N . GLN A 1 88 ? -9.210 -7.658 3.995 1.00 79.69 88 GLN A N 1
ATOM 691 C CA . GLN A 1 88 ? -10.623 -7.911 3.702 1.00 79.69 88 GLN A CA 1
ATOM 692 C C . GLN A 1 88 ? -11.290 -6.734 2.987 1.00 79.69 88 GLN A C 1
ATOM 694 O O . GLN A 1 88 ? -12.027 -6.953 2.027 1.00 79.69 88 GLN A O 1
ATOM 699 N N . ALA A 1 89 ? -11.019 -5.503 3.423 1.00 78.88 89 ALA A N 1
ATOM 700 C CA . ALA A 1 89 ? -11.541 -4.301 2.783 1.00 78.88 89 ALA A CA 1
ATOM 701 C C . ALA A 1 89 ? -10.976 -4.102 1.362 1.00 78.88 89 ALA A C 1
ATOM 703 O O . ALA A 1 89 ? -11.673 -3.584 0.495 1.00 78.88 89 ALA A O 1
ATOM 704 N N . LEU A 1 90 ? -9.752 -4.575 1.108 1.00 79.38 90 LEU A N 1
ATOM 705 C CA . LEU A 1 90 ? -9.082 -4.551 -0.195 1.00 79.38 90 LEU A CA 1
ATOM 706 C C . LEU A 1 90 ? -9.374 -5.775 -1.082 1.00 79.38 90 LEU A C 1
ATOM 708 O O . LEU A 1 90 ? -8.858 -5.838 -2.195 1.00 79.38 90 LEU A O 1
ATOM 712 N N . GLY A 1 91 ? -10.189 -6.736 -0.629 1.00 75.56 91 GLY A N 1
ATOM 713 C CA . GLY A 1 91 ? -10.585 -7.912 -1.419 1.00 75.56 91 GLY A CA 1
ATOM 714 C C . GLY A 1 91 ? -10.059 -9.268 -0.929 1.00 75.56 91 GLY A C 1
ATOM 715 O O . GLY A 1 91 ? -10.304 -10.277 -1.577 1.00 75.56 91 GLY A O 1
ATOM 716 N N . GLY A 1 92 ? -9.375 -9.333 0.214 1.00 69.06 92 GLY A N 1
ATOM 717 C CA . GLY A 1 92 ? -8.969 -10.564 0.913 1.00 69.06 92 GLY A CA 1
ATOM 718 C C . GLY A 1 92 ? -7.811 -11.348 0.285 1.00 69.06 92 GLY A C 1
ATOM 719 O O . GLY A 1 92 ? -7.207 -12.171 0.969 1.00 69.06 92 GLY A O 1
ATOM 720 N N . GLU A 1 93 ? -7.499 -11.092 -0.983 1.00 70.50 93 GLU A N 1
ATOM 721 C CA . GLU A 1 93 ? -6.357 -11.670 -1.706 1.00 70.50 93 GLU A CA 1
ATOM 722 C C . GLU A 1 93 ? -5.108 -10.773 -1.620 1.00 70.50 93 GLU A C 1
ATOM 724 O O . GLU A 1 93 ? -3.987 -11.256 -1.746 1.00 70.50 93 GLU A O 1
ATOM 729 N N . THR A 1 94 ? -5.297 -9.486 -1.318 1.00 72.19 94 THR A N 1
ATOM 730 C CA . THR A 1 94 ? -4.225 -8.499 -1.149 1.00 72.19 94 THR A CA 1
ATOM 731 C C . THR A 1 94 ? -3.523 -8.685 0.191 1.00 72.19 94 THR A C 1
ATOM 733 O O . THR A 1 94 ? -4.150 -8.534 1.242 1.00 72.19 94 THR A O 1
ATOM 736 N N . MET A 1 95 ? -2.215 -8.947 0.166 1.00 78.06 95 MET A N 1
ATOM 737 C CA . MET A 1 95 ? -1.407 -9.023 1.381 1.00 78.06 95 MET A CA 1
ATOM 738 C C . MET A 1 95 ? -1.086 -7.617 1.881 1.00 78.06 95 MET A C 1
ATOM 740 O O . MET A 1 95 ? -0.526 -6.807 1.140 1.00 78.06 95 MET A O 1
ATOM 744 N N . VAL A 1 96 ? -1.403 -7.330 3.142 1.00 72.88 96 VAL A N 1
ATOM 745 C CA . VAL A 1 96 ? -1.044 -6.054 3.771 1.00 72.88 96 VAL A CA 1
ATOM 746 C C . VAL A 1 96 ? -0.006 -6.300 4.863 1.00 72.88 96 VAL A C 1
ATOM 748 O O . VAL A 1 96 ? -0.130 -7.210 5.680 1.00 72.88 96 VAL A O 1
ATOM 751 N N . LEU A 1 97 ? 1.028 -5.470 4.896 1.00 73.50 97 LEU A N 1
ATOM 752 C CA . LEU A 1 97 ? 2.125 -5.529 5.850 1.00 73.50 97 LEU A CA 1
ATOM 753 C C . LEU A 1 97 ? 2.257 -4.180 6.555 1.00 73.50 97 LEU A C 1
ATOM 755 O O . LEU A 1 97 ? 2.113 -3.129 5.933 1.00 73.50 97 LEU A O 1
ATOM 759 N N . THR A 1 98 ? 2.551 -4.194 7.855 1.00 66.38 98 THR A N 1
ATOM 760 C CA . THR A 1 98 ? 2.817 -2.960 8.609 1.00 66.38 98 THR A CA 1
ATOM 761 C C . THR A 1 98 ? 4.235 -2.914 9.145 1.00 66.38 98 THR A C 1
ATOM 763 O O . THR A 1 98 ? 4.703 -3.914 9.692 1.00 66.38 98 THR A O 1
ATOM 766 N N . GLU A 1 99 ? 4.836 -1.730 9.132 1.00 66.00 99 GLU A N 1
ATOM 767 C CA . GLU A 1 99 ? 6.224 -1.514 9.530 1.00 66.00 99 GLU A CA 1
ATOM 768 C C . GLU A 1 99 ? 6.366 -0.392 10.572 1.00 66.00 99 GLU A C 1
ATOM 770 O O . GLU A 1 99 ? 5.668 0.624 10.542 1.00 66.00 99 GLU A O 1
ATOM 775 N N . GLY A 1 100 ? 7.277 -0.561 11.533 1.00 64.50 100 GLY A N 1
ATOM 776 C CA . GLY A 1 100 ? 7.555 0.458 12.547 1.00 64.50 100 GLY A CA 1
ATOM 777 C C . GLY A 1 100 ? 8.370 1.623 11.981 1.00 64.50 100 GLY A C 1
ATOM 778 O O . GLY A 1 100 ? 9.590 1.549 11.959 1.00 64.50 100 GLY A O 1
ATOM 779 N N . SER A 1 101 ? 7.707 2.711 11.584 1.00 64.75 101 SER A N 1
ATOM 780 C CA . SER A 1 101 ? 8.337 3.906 11.002 1.00 64.75 101 SER A CA 1
ATOM 781 C C . SER A 1 101 ? 8.077 5.166 11.831 1.00 64.75 101 SER A C 1
ATOM 783 O O . SER A 1 101 ? 7.032 5.288 12.469 1.00 64.75 101 SER A O 1
ATOM 785 N N . GLN A 1 102 ? 9.010 6.125 11.793 1.00 67.69 102 GLN A N 1
ATOM 786 C CA . GLN A 1 102 ? 8.780 7.496 12.283 1.00 67.69 102 GLN A CA 1
ATOM 787 C C . GLN A 1 102 ? 8.115 8.397 11.233 1.00 67.69 102 GLN A C 1
ATOM 789 O O . GLN A 1 102 ? 7.584 9.453 11.571 1.00 67.69 102 GLN A O 1
ATOM 794 N N . THR A 1 103 ? 8.150 7.988 9.966 1.00 73.94 103 THR A N 1
ATOM 795 C CA . THR A 1 103 ? 7.552 8.703 8.839 1.00 73.94 103 THR A CA 1
ATOM 796 C C . THR A 1 103 ? 6.277 7.995 8.411 1.00 73.94 103 THR A C 1
ATOM 798 O O . THR A 1 103 ? 6.273 6.772 8.256 1.00 73.94 103 THR A O 1
ATOM 801 N N . ARG A 1 104 ? 5.209 8.767 8.194 1.00 82.00 104 ARG A N 1
ATOM 802 C CA . ARG A 1 104 ? 3.965 8.243 7.634 1.00 82.00 104 ARG A CA 1
ATOM 803 C C . ARG A 1 104 ? 4.152 7.946 6.148 1.00 82.00 104 ARG A C 1
ATOM 805 O O . ARG A 1 104 ? 4.512 8.852 5.400 1.00 82.00 104 ARG A O 1
ATOM 812 N N . PHE A 1 105 ? 3.911 6.709 5.729 1.00 84.56 105 PHE A N 1
ATOM 813 C CA . PHE A 1 105 ? 4.004 6.300 4.328 1.00 84.56 105 PHE A CA 1
ATOM 814 C C . PHE A 1 105 ? 3.083 5.117 4.018 1.00 84.56 105 PHE A C 1
ATOM 816 O O . PHE A 1 105 ? 2.667 4.366 4.906 1.00 84.56 105 PHE A O 1
ATOM 823 N N . GLY A 1 106 ? 2.771 4.955 2.738 1.00 87.62 106 GLY A N 1
ATOM 824 C CA . GLY A 1 106 ? 2.241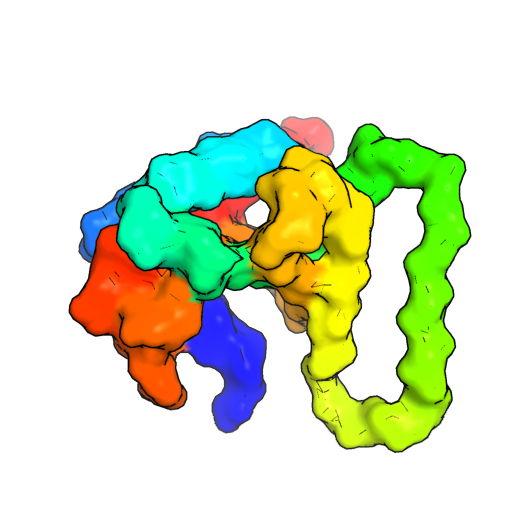 3.715 2.190 1.00 87.62 106 GLY A CA 1
ATOM 825 C C . GLY A 1 106 ? 2.931 3.373 0.874 1.00 87.62 106 GLY A C 1
ATOM 826 O O . GLY A 1 106 ? 3.509 4.236 0.206 1.00 87.62 106 GLY A O 1
ATOM 827 N N . LEU A 1 107 ? 2.903 2.101 0.513 1.00 88.81 107 LEU A N 1
ATOM 828 C CA . LEU A 1 107 ? 3.470 1.587 -0.724 1.00 88.81 107 LEU A CA 1
ATOM 829 C C . LEU A 1 107 ? 2.611 0.421 -1.198 1.00 88.81 107 LEU A C 1
ATOM 831 O O . LEU A 1 107 ? 2.337 -0.491 -0.426 1.00 88.81 107 LEU A O 1
ATOM 835 N N . VAL A 1 108 ? 2.210 0.435 -2.460 1.00 88.19 108 VAL A N 1
ATOM 836 C CA . VAL A 1 108 ? 1.681 -0.744 -3.144 1.00 88.19 108 VAL A CA 1
ATOM 837 C C . VAL A 1 108 ? 2.740 -1.194 -4.128 1.00 88.19 108 VAL A C 1
ATOM 839 O O . VAL A 1 108 ? 3.189 -0.395 -4.949 1.00 88.19 108 VAL A O 1
ATOM 842 N N . MET A 1 109 ? 3.171 -2.445 -4.041 1.00 87.62 109 MET A N 1
ATOM 843 C CA . MET A 1 109 ? 4.181 -2.968 -4.952 1.00 87.62 109 MET A CA 1
ATOM 844 C C . MET A 1 109 ? 3.969 -4.439 -5.279 1.00 87.62 109 MET A C 1
ATOM 846 O O . MET A 1 109 ? 3.716 -5.242 -4.386 1.00 87.62 109 MET A O 1
ATOM 850 N N . ASP A 1 110 ? 4.161 -4.803 -6.541 1.00 86.38 110 ASP A N 1
ATOM 851 C CA . ASP A 1 110 ? 4.533 -6.167 -6.910 1.00 86.38 110 ASP A CA 1
ATOM 852 C C . ASP A 1 110 ? 6.023 -6.366 -6.561 1.00 86.38 110 ASP A C 1
ATOM 854 O O . ASP A 1 110 ? 6.882 -5.642 -7.083 1.00 86.38 110 ASP A O 1
ATOM 858 N N . PRO A 1 111 ? 6.370 -7.326 -5.682 1.00 82.06 111 PRO A N 1
ATOM 859 C CA . PRO A 1 111 ? 7.757 -7.594 -5.309 1.00 82.06 111 PRO A CA 1
ATOM 860 C C . PRO A 1 111 ? 8.681 -7.923 -6.486 1.00 82.06 111 PRO A C 1
ATOM 862 O O . PRO A 1 111 ? 9.887 -7.711 -6.385 1.00 82.06 111 PRO A O 1
ATOM 865 N N . SER A 1 112 ? 8.151 -8.428 -7.603 1.00 84.12 112 SER A N 1
ATOM 866 C CA . SER A 1 112 ? 8.929 -8.718 -8.812 1.00 84.12 112 SER A CA 1
ATOM 867 C C . SER A 1 112 ? 9.384 -7.462 -9.563 1.00 84.12 112 SER A C 1
ATOM 869 O O . SER A 1 112 ? 10.316 -7.537 -10.366 1.00 84.12 112 SER A O 1
ATOM 871 N N . CYS A 1 113 ? 8.788 -6.305 -9.265 1.00 85.88 113 CYS A N 1
ATOM 872 C CA . CYS A 1 113 ? 9.102 -5.014 -9.878 1.00 85.88 113 CYS A CA 1
ATOM 873 C C . CYS A 1 113 ? 10.202 -4.233 -9.145 1.00 85.88 113 CYS A C 1
ATOM 875 O O . CYS A 1 113 ? 10.576 -3.140 -9.583 1.00 85.88 113 CYS A O 1
ATOM 877 N N . VAL A 1 114 ? 10.732 -4.783 -8.050 1.00 82.00 114 VAL A N 1
ATOM 878 C CA . VAL A 1 114 ? 11.777 -4.172 -7.223 1.00 82.00 114 VAL A CA 1
ATOM 879 C C . VAL A 1 114 ? 12.915 -5.174 -7.028 1.00 82.00 114 VAL A C 1
ATOM 881 O O . VAL A 1 114 ? 12.695 -6.362 -6.798 1.00 82.00 114 VAL A O 1
ATOM 884 N N . THR A 1 115 ? 14.162 -4.723 -7.146 1.00 79.00 115 THR A N 1
ATOM 885 C CA . THR A 1 115 ? 15.323 -5.597 -6.917 1.00 79.00 115 THR A CA 1
ATOM 886 C C . THR A 1 115 ? 15.616 -5.780 -5.428 1.00 79.00 115 THR A C 1
ATOM 888 O O . THR A 1 115 ? 15.167 -5.012 -4.586 1.00 79.00 115 THR A O 1
ATOM 891 N N . TYR A 1 116 ? 16.485 -6.738 -5.090 1.00 73.81 116 TYR A N 1
ATOM 892 C CA . TYR A 1 116 ? 17.050 -6.853 -3.736 1.00 73.81 116 TYR A CA 1
ATOM 893 C C . TYR A 1 116 ? 17.902 -5.645 -3.303 1.00 73.81 116 TYR A C 1
ATOM 895 O O . TYR A 1 116 ? 18.322 -5.593 -2.152 1.00 73.81 116 TYR A O 1
ATOM 903 N N . ALA A 1 117 ? 18.218 -4.732 -4.226 1.00 75.88 117 ALA A N 1
ATOM 904 C CA . ALA A 1 117 ? 18.868 -3.454 -3.946 1.00 75.88 117 ALA A CA 1
ATOM 905 C C . ALA A 1 117 ? 17.862 -2.287 -3.941 1.00 75.88 117 ALA A C 1
ATOM 907 O O . ALA A 1 117 ? 18.270 -1.138 -4.045 1.00 75.88 117 ALA A O 1
ATOM 908 N N . ASN A 1 118 ? 16.559 -2.585 -3.868 1.00 72.31 118 ASN A N 1
ATOM 909 C CA . ASN A 1 118 ? 15.452 -1.624 -3.757 1.00 72.31 118 ASN A CA 1
ATOM 910 C C . ASN A 1 118 ? 15.258 -0.716 -4.975 1.00 72.31 118 ASN A C 1
ATOM 912 O O . ASN A 1 118 ? 14.492 0.246 -4.942 1.00 72.31 118 ASN A O 1
ATOM 916 N N . GLU A 1 119 ? 15.923 -1.039 -6.080 1.00 80.44 119 GLU A N 1
ATOM 917 C CA . GLU A 1 119 ? 15.744 -0.340 -7.343 1.00 80.44 119 GLU A CA 1
ATOM 918 C C . GLU A 1 119 ? 14.431 -0.782 -7.995 1.00 80.44 119 GLU A C 1
ATOM 920 O O . GLU A 1 119 ? 14.208 -1.981 -8.200 1.00 80.44 119 GLU A O 1
ATOM 925 N N . VAL A 1 120 ? 13.582 0.185 -8.347 1.00 84.62 120 VAL A N 1
ATOM 926 C CA . VAL A 1 120 ? 12.368 -0.052 -9.136 1.00 84.62 120 VAL A CA 1
ATOM 927 C C . VAL A 1 120 ? 12.783 -0.366 -10.572 1.00 84.62 120 VAL A C 1
ATOM 929 O O . VAL A 1 120 ? 13.318 0.488 -11.279 1.00 84.62 120 VAL A O 1
ATOM 932 N N . ILE A 1 121 ? 12.542 -1.601 -11.003 1.00 87.38 121 ILE A N 1
ATOM 933 C CA . ILE A 1 121 ? 12.864 -2.074 -12.359 1.00 87.38 121 ILE A CA 1
ATOM 934 C C . ILE A 1 121 ? 11.656 -2.064 -13.288 1.00 87.38 121 ILE A C 1
ATOM 936 O O . ILE A 1 121 ? 11.835 -1.969 -14.501 1.00 87.38 121 ILE A O 1
ATOM 940 N N . ASP A 1 122 ? 10.446 -2.108 -12.727 1.00 86.81 122 ASP A N 1
ATOM 941 C CA . ASP A 1 122 ? 9.211 -1.871 -13.466 1.00 86.81 122 ASP A CA 1
ATOM 942 C C . ASP A 1 122 ? 8.269 -0.935 -12.684 1.00 86.81 122 ASP A C 1
ATOM 944 O O . ASP A 1 122 ? 7.554 -1.366 -11.774 1.00 86.81 122 ASP A O 1
ATOM 948 N N . PRO A 1 123 ? 8.230 0.363 -13.034 1.00 86.75 123 PRO A N 1
ATOM 949 C CA . PRO A 1 123 ? 7.362 1.332 -12.370 1.00 86.75 123 PRO A CA 1
ATOM 950 C C . PRO A 1 123 ? 5.865 1.027 -12.491 1.00 86.75 123 PRO A C 1
ATOM 952 O O . PRO A 1 123 ? 5.072 1.549 -11.713 1.00 86.75 123 PRO A O 1
ATOM 955 N N . ALA A 1 124 ? 5.447 0.189 -13.447 1.00 88.12 124 ALA A N 1
ATOM 956 C CA . ALA A 1 124 ? 4.042 -0.176 -13.632 1.00 88.12 124 ALA A CA 1
ATOM 957 C C . ALA A 1 124 ? 3.475 -1.023 -12.477 1.00 88.12 124 ALA A C 1
ATOM 959 O O . ALA A 1 124 ? 2.250 -1.170 -12.367 1.00 88.12 124 ALA A O 1
ATOM 960 N N . GLY A 1 125 ? 4.361 -1.592 -11.655 1.00 86.69 125 GLY A N 1
ATOM 961 C CA . GLY A 1 125 ? 4.041 -2.418 -10.498 1.00 86.69 125 GLY A CA 1
ATOM 962 C C . GLY A 1 125 ? 4.239 -1.739 -9.147 1.00 86.69 125 GLY A C 1
ATOM 963 O O . GLY A 1 125 ? 4.026 -2.404 -8.143 1.00 86.69 125 GLY A O 1
ATOM 964 N N . VAL A 1 126 ? 4.665 -0.469 -9.086 1.00 88.69 126 VAL A N 1
ATOM 965 C CA . VAL A 1 126 ? 5.056 0.197 -7.828 1.00 88.69 126 VAL A CA 1
ATOM 966 C C . VAL A 1 126 ? 4.399 1.569 -7.712 1.00 88.69 126 VAL A C 1
ATOM 968 O O . VAL A 1 126 ? 4.570 2.431 -8.571 1.00 88.69 126 VAL A O 1
ATOM 971 N N . VAL A 1 127 ? 3.663 1.791 -6.625 1.00 91.44 127 VAL A N 1
ATOM 972 C CA . VAL A 1 127 ? 2.929 3.031 -6.356 1.00 91.44 127 VAL A CA 1
ATOM 973 C C . VAL A 1 127 ? 3.145 3.452 -4.907 1.00 91.44 127 VAL A C 1
ATOM 975 O O . VAL A 1 127 ? 2.703 2.782 -3.974 1.00 91.44 127 VAL A O 1
ATOM 978 N N . GLY A 1 128 ? 3.818 4.585 -4.708 1.00 90.62 128 GLY A N 1
ATOM 979 C CA . GLY A 1 128 ? 3.930 5.212 -3.394 1.00 90.62 128 GLY A CA 1
ATOM 980 C C . GLY A 1 128 ? 2.637 5.926 -2.991 1.00 90.62 128 GLY A C 1
ATOM 981 O O . GLY A 1 128 ? 1.914 6.454 -3.839 1.00 90.62 128 GLY A O 1
ATOM 982 N N . ILE A 1 129 ? 2.363 5.954 -1.686 1.00 90.19 129 ILE A N 1
ATOM 983 C CA . ILE A 1 129 ? 1.220 6.648 -1.090 1.00 90.19 129 ILE A CA 1
ATOM 984 C C . ILE A 1 129 ? 1.715 7.692 -0.098 1.00 90.19 129 ILE A C 1
ATOM 986 O O . ILE A 1 129 ? 2.443 7.377 0.850 1.00 90.19 129 ILE A O 1
ATOM 990 N N . SER A 1 130 ? 1.282 8.932 -0.291 1.00 89.56 130 SER A N 1
ATOM 991 C CA . SER A 1 130 ? 1.558 10.042 0.613 1.00 89.56 130 SER A CA 1
ATOM 992 C C . SER A 1 130 ? 0.287 10.452 1.347 1.00 89.56 130 SER A C 1
ATOM 994 O O . SER A 1 130 ? -0.649 10.993 0.764 1.00 89.56 130 SER A O 1
ATOM 996 N N . TRP A 1 131 ? 0.265 10.198 2.653 1.00 87.94 131 TRP A N 1
ATOM 997 C CA . TRP A 1 131 ? -0.863 10.561 3.501 1.00 87.94 131 TRP A CA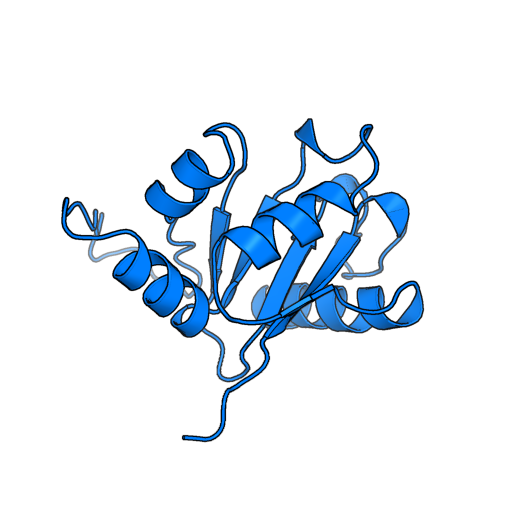 1
ATOM 998 C C . TRP A 1 131 ? -0.935 12.071 3.690 1.00 87.94 131 TRP A C 1
ATOM 1000 O O . TRP A 1 131 ? 0.025 12.693 4.150 1.00 87.94 131 TRP A O 1
ATOM 1010 N N . VAL A 1 132 ? -2.090 12.648 3.382 1.00 86.38 132 VAL A N 1
ATOM 1011 C CA . VAL A 1 132 ? -2.400 14.025 3.756 1.00 86.38 132 VAL A CA 1
ATOM 1012 C C . VAL A 1 132 ? -2.710 14.023 5.249 1.00 86.38 132 VAL A C 1
ATOM 1014 O O . VAL A 1 132 ? -3.591 13.301 5.714 1.00 86.38 132 VAL A O 1
ATOM 1017 N N . VAL A 1 133 ? -1.929 14.779 6.017 1.00 72.75 133 VAL A N 1
ATOM 1018 C CA . VAL A 1 133 ? -2.240 15.052 7.420 1.00 72.75 133 VAL A CA 1
ATOM 1019 C C . VAL A 1 133 ? -3.160 16.263 7.409 1.00 72.75 133 VAL A C 1
ATOM 1021 O O . VAL A 1 133 ? -2.719 17.346 7.031 1.00 72.75 133 VAL A O 1
ATOM 1024 N N . ASP A 1 134 ? -4.426 16.082 7.774 1.00 59.56 134 ASP A N 1
ATOM 1025 C CA . ASP A 1 134 ? -5.255 17.226 8.132 1.00 59.56 134 ASP A CA 1
ATOM 1026 C C . ASP A 1 134 ? -4.668 17.817 9.423 1.00 59.56 134 ASP A C 1
ATOM 1028 O O . ASP A 1 134 ? -4.684 17.182 10.480 1.00 59.56 134 ASP A O 1
ATOM 1032 N N . ASP A 1 135 ? -4.044 18.992 9.309 1.00 48.47 135 ASP A N 1
ATOM 1033 C CA . ASP A 1 135 ? -3.656 19.817 10.453 1.00 48.47 135 ASP A CA 1
ATOM 1034 C C . ASP A 1 135 ? -4.948 20.326 11.124 1.00 48.47 135 ASP A C 1
ATOM 1036 O O . ASP A 1 135 ? -5.455 21.397 10.778 1.00 48.47 135 ASP A O 1
ATOM 1040 N N . GLU A 1 136 ? -5.513 19.541 12.045 1.00 41.75 136 GLU A N 1
ATOM 1041 C CA . GLU A 1 136 ? -6.497 20.027 13.030 1.00 41.75 136 GLU A CA 1
ATOM 1042 C C . GLU A 1 136 ? -5.823 20.748 14.209 1.00 41.75 136 GLU A C 1
ATOM 1044 O O . GLU A 1 136 ? -4.855 20.203 14.794 1.00 41.75 136 GLU A O 1
#

Organism: NCBI:txid2707018

pLDDT: mean 73.33, std 17.34, range [30.27, 91.44]

Secondary structure (DSSP, 8-state):
--HHHHHHHHHHHHHHHSPPEEE-SSHHHHHHHHHHS-HHHHTT-EEEEEHHHHHHHHHHT----------TT--SS---B--HHHHHHTTSSSEEEEE--SS--EEEE-GGGB-TT--BS-GGGEEEEEE-----